Protein AF-A0A9P8PTJ4-F1 (afdb_monomer_lite)

pLDDT: mean 71.44, std 11.84, range [34.84, 87.69]

Sequence (163 aa):
MVSETDVIRSFLLERINFQTAMSQQRFANLFPKSTPVELISQLRKRLIRESNKNVATVERNLANYESITDKNSINSEDIEEHDVKKLNDNLVQISKILDTEILTLQDDYQKDLKGFKTLVDQFDDVLLINQDNINDEMLNLDGISELLEKLKQLENDDGEEVD

Radius of gyration: 24.61 Å; chains: 1; bounding box: 47×28×81 Å

Structure (mmCIF, N/CA/C/O backbone):
data_AF-A0A9P8PTJ4-F1
#
_entry.id   AF-A0A9P8PTJ4-F1
#
loop_
_atom_site.group_PDB
_atom_site.id
_atom_site.type_symbol
_atom_site.label_atom_id
_atom_site.label_alt_id
_atom_site.label_comp_id
_atom_site.label_asym_id
_atom_site.label_entity_id
_atom_site.label_seq_id
_atom_site.pdbx_PDB_ins_code
_atom_site.Cartn_x
_atom_site.Cartn_y
_atom_site.Cartn_z
_atom_site.occupancy
_atom_site.B_iso_or_equiv
_atom_site.auth_seq_id
_atom_site.auth_comp_id
_atom_site.auth_asym_id
_atom_site.auth_atom_id
_atom_site.pdbx_PDB_model_num
ATOM 1 N N . MET A 1 1 ? 0.550 0.565 -34.518 1.00 52.81 1 MET A N 1
ATOM 2 C CA . MET A 1 1 ? 1.332 -0.429 -33.753 1.00 52.81 1 MET A CA 1
ATOM 3 C C . MET A 1 1 ? 1.258 -0.018 -32.296 1.00 52.81 1 MET A C 1
ATOM 5 O O . MET A 1 1 ? 1.357 1.174 -32.048 1.00 52.81 1 MET A O 1
ATOM 9 N N . VAL A 1 2 ? 0.995 -0.949 -31.378 1.00 55.03 2 VAL A N 1
ATOM 10 C CA . VAL A 1 2 ? 1.053 -0.685 -29.929 1.00 55.03 2 VAL A CA 1
ATOM 11 C C . VAL A 1 2 ? 2.516 -0.825 -29.521 1.00 55.03 2 VAL A C 1
ATOM 13 O O . VAL A 1 2 ? 3.133 -1.821 -29.905 1.00 55.03 2 VAL A O 1
ATOM 16 N N . SER A 1 3 ? 3.089 0.172 -28.846 1.00 72.62 3 SER A N 1
ATOM 17 C CA . SER A 1 3 ? 4.486 0.091 -28.411 1.00 72.62 3 SER A CA 1
ATOM 18 C C . SER A 1 3 ? 4.628 -0.893 -27.246 1.00 72.62 3 SER A C 1
ATOM 20 O O . SER A 1 3 ? 3.678 -1.133 -26.500 1.00 72.62 3 SER A O 1
ATOM 22 N N . GLU A 1 4 ? 5.813 -1.476 -27.074 1.00 63.81 4 GLU A N 1
ATOM 23 C CA . GLU A 1 4 ? 6.102 -2.359 -25.936 1.00 63.81 4 GLU A CA 1
ATOM 24 C C . GLU A 1 4 ? 5.872 -1.630 -24.600 1.00 63.81 4 GLU A C 1
ATOM 26 O O . GLU A 1 4 ? 5.301 -2.191 -23.661 1.00 63.81 4 GLU A O 1
ATOM 31 N N . THR A 1 5 ? 6.178 -0.331 -24.562 1.00 68.75 5 THR A N 1
ATOM 32 C CA . THR A 1 5 ? 5.916 0.529 -23.411 1.00 68.75 5 THR A CA 1
ATOM 33 C C . THR A 1 5 ? 4.430 0.729 -23.142 1.00 68.75 5 THR A C 1
ATOM 35 O O . THR A 1 5 ? 4.033 0.733 -21.982 1.00 68.75 5 THR A O 1
ATOM 38 N N . ASP A 1 6 ? 3.578 0.809 -24.168 1.00 67.81 6 ASP A N 1
ATOM 39 C CA . ASP A 1 6 ? 2.121 0.887 -23.985 1.00 67.81 6 ASP A CA 1
ATOM 40 C C . ASP A 1 6 ? 1.539 -0.410 -23.407 1.00 67.81 6 ASP A C 1
ATOM 42 O O . ASP A 1 6 ? 0.599 -0.366 -22.605 1.00 67.81 6 ASP A O 1
ATOM 46 N N . VAL A 1 7 ? 2.107 -1.567 -23.766 1.00 75.88 7 VAL A N 1
ATOM 47 C CA . VAL A 1 7 ? 1.723 -2.868 -23.192 1.00 75.88 7 VAL A CA 1
ATOM 48 C C . VAL A 1 7 ? 2.134 -2.943 -21.721 1.00 75.88 7 VAL A C 1
ATOM 50 O O . VAL A 1 7 ? 1.307 -3.280 -20.872 1.00 75.88 7 VAL A O 1
ATOM 53 N N . ILE A 1 8 ? 3.379 -2.576 -21.401 1.00 70.25 8 ILE A N 1
ATOM 54 C CA . ILE A 1 8 ? 3.901 -2.562 -20.025 1.00 70.25 8 ILE A CA 1
ATOM 55 C C . ILE A 1 8 ? 3.142 -1.541 -19.168 1.00 70.25 8 ILE A C 1
ATOM 57 O O . ILE A 1 8 ? 2.728 -1.864 -18.055 1.00 70.25 8 ILE A O 1
ATOM 61 N N . ARG A 1 9 ? 2.891 -0.338 -19.697 1.00 73.56 9 ARG A N 1
ATOM 62 C CA . ARG A 1 9 ? 2.087 0.713 -19.059 1.00 73.56 9 ARG A CA 1
ATOM 63 C C . ARG A 1 9 ? 0.700 0.187 -18.716 1.00 73.56 9 ARG A C 1
ATOM 65 O O . ARG A 1 9 ? 0.303 0.249 -17.558 1.00 73.56 9 ARG A O 1
ATOM 72 N N . SER A 1 10 ? -0.009 -0.378 -19.690 1.00 75.19 10 SER A N 1
ATOM 73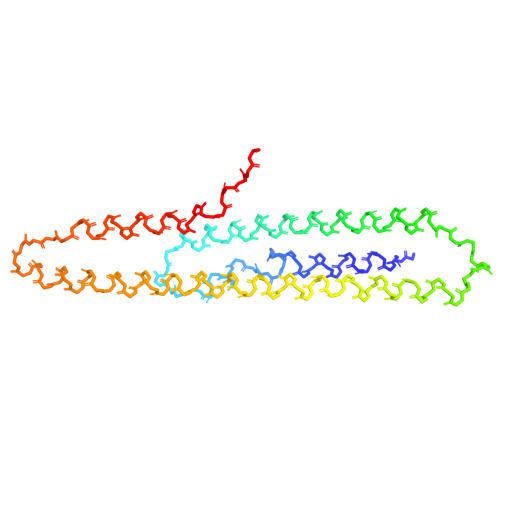 C CA . SER A 1 10 ? -1.364 -0.904 -19.479 1.00 75.19 10 SER A CA 1
ATOM 74 C C . SER A 1 10 ? -1.382 -2.012 -18.424 1.00 75.19 10 SER A C 1
ATOM 76 O O . SER A 1 10 ? -2.198 -1.978 -17.507 1.00 75.19 10 SER A O 1
ATOM 78 N N . PHE A 1 11 ? -0.430 -2.944 -18.493 1.00 75.06 11 PHE A N 1
ATOM 79 C CA . PHE A 1 11 ? -0.306 -4.052 -17.548 1.00 75.06 11 PHE A CA 1
ATOM 80 C C . PHE A 1 11 ? -0.003 -3.601 -16.111 1.00 75.06 11 PHE A C 1
ATOM 82 O O . PHE A 1 11 ? -0.589 -4.117 -15.157 1.00 75.06 11 PHE A O 1
ATOM 89 N N . LEU A 1 12 ? 0.912 -2.643 -15.937 1.00 69.12 12 LEU A N 1
ATOM 90 C CA . LEU A 1 12 ? 1.276 -2.118 -14.620 1.00 69.12 12 LEU A CA 1
ATOM 91 C C . LEU A 1 12 ? 0.142 -1.280 -14.026 1.00 69.12 12 LEU A C 1
ATOM 93 O O . LEU A 1 12 ? -0.211 -1.466 -12.862 1.00 69.12 12 LEU A O 1
ATOM 97 N N . LEU A 1 13 ? -0.472 -0.404 -14.823 1.00 73.31 13 LEU A N 1
ATOM 98 C CA . LEU A 1 13 ? -1.566 0.448 -14.361 1.00 73.31 13 LEU A CA 1
ATOM 99 C C . LEU A 1 13 ? -2.797 -0.362 -13.953 1.00 73.31 13 LEU A C 1
ATOM 101 O O . LEU A 1 13 ? -3.401 -0.066 -12.925 1.00 73.31 13 LEU A O 1
ATOM 105 N N . GLU A 1 14 ? -3.135 -1.420 -14.690 1.00 71.19 14 GLU A N 1
ATOM 106 C CA . GLU A 1 14 ? -4.267 -2.290 -14.357 1.00 71.19 14 GLU A CA 1
ATOM 107 C C . GLU A 1 14 ? -4.076 -3.008 -13.008 1.00 71.19 14 GLU A C 1
ATOM 109 O O . GLU A 1 14 ? -5.036 -3.208 -12.262 1.00 71.19 14 GLU A O 1
ATOM 114 N N . ARG A 1 15 ? -2.831 -3.352 -12.653 1.00 68.75 15 ARG A N 1
ATOM 115 C CA . ARG A 1 15 ? -2.502 -4.069 -11.409 1.00 68.75 15 ARG A CA 1
ATOM 116 C C . ARG A 1 15 ? -2.294 -3.163 -10.202 1.00 68.75 15 ARG A C 1
ATOM 118 O O . ARG A 1 15 ? -2.591 -3.573 -9.083 1.00 68.75 15 ARG A O 1
ATOM 125 N N . ILE A 1 16 ? -1.774 -1.959 -10.416 1.00 69.81 16 ILE A N 1
ATOM 126 C CA . ILE A 1 16 ? -1.431 -1.015 -9.341 1.00 69.81 16 ILE A CA 1
ATOM 127 C C . ILE A 1 16 ? -2.630 -0.129 -8.985 1.00 69.81 16 ILE A C 1
ATOM 129 O O . ILE A 1 16 ? -2.721 0.380 -7.864 1.00 69.81 16 ILE A O 1
ATOM 133 N N . ASN A 1 17 ? -3.589 0.022 -9.902 1.00 75.50 17 ASN A N 1
ATOM 134 C CA . ASN A 1 17 ? -4.815 0.762 -9.658 1.00 75.50 17 ASN A CA 1
ATOM 135 C C . ASN A 1 17 ? -5.772 -0.044 -8.765 1.00 75.50 17 ASN A C 1
ATOM 137 O O . ASN A 1 17 ? -6.569 -0.870 -9.215 1.00 75.50 17 A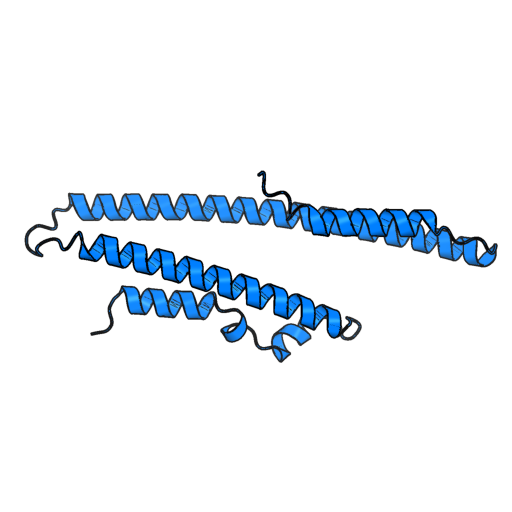SN A O 1
ATOM 141 N N . PHE A 1 18 ? -5.732 0.260 -7.472 1.00 75.38 18 PHE A N 1
ATOM 142 C CA . PHE A 1 18 ? -6.532 -0.374 -6.432 1.00 75.38 18 PHE A CA 1
ATOM 143 C C . PHE A 1 18 ? -8.039 -0.229 -6.675 1.00 75.38 18 PHE A C 1
ATOM 145 O O . PHE A 1 18 ? -8.807 -1.138 -6.370 1.00 75.38 18 PHE A O 1
ATOM 152 N N . GLN A 1 19 ? -8.479 0.888 -7.262 1.00 75.12 19 GLN A N 1
ATOM 153 C CA . GLN A 1 19 ? -9.883 1.089 -7.628 1.00 75.12 19 GLN A CA 1
ATOM 154 C C . GLN A 1 19 ? -10.349 0.102 -8.699 1.00 75.12 19 GLN A C 1
ATOM 156 O O . GLN A 1 19 ? -11.496 -0.345 -8.650 1.00 75.12 19 GLN A O 1
ATOM 161 N N . THR A 1 20 ? -9.463 -0.235 -9.634 1.00 73.88 20 THR A N 1
ATOM 162 C CA . THR A 1 20 ? -9.740 -1.163 -10.736 1.00 73.88 20 THR A CA 1
ATOM 163 C C . THR A 1 20 ? -9.620 -2.612 -10.263 1.00 73.88 20 THR A C 1
ATOM 165 O O . THR A 1 20 ? -10.483 -3.437 -10.557 1.00 73.88 20 THR A O 1
ATOM 168 N N . ALA A 1 21 ? -8.615 -2.908 -9.435 1.00 73.81 21 ALA A N 1
ATOM 169 C CA . ALA A 1 21 ? -8.379 -4.239 -8.883 1.00 73.81 21 ALA A CA 1
ATOM 170 C C . ALA A 1 21 ? -9.399 -4.652 -7.799 1.00 73.81 21 ALA A C 1
ATOM 172 O O . ALA A 1 21 ? -9.713 -5.839 -7.653 1.00 73.81 21 ALA A O 1
ATOM 173 N N . MET A 1 22 ? -9.934 -3.698 -7.024 1.00 81.81 22 MET A N 1
ATOM 174 C CA . MET A 1 22 ? -10.763 -3.979 -5.849 1.00 81.81 22 MET A CA 1
ATOM 175 C C . MET A 1 22 ? -11.981 -3.045 -5.718 1.00 81.81 22 MET A C 1
ATOM 177 O O . MET A 1 22 ? -11.911 -1.892 -5.275 1.00 81.81 22 MET A O 1
ATOM 181 N N . SER A 1 23 ? -13.164 -3.585 -6.036 1.00 85.19 23 SER A N 1
ATOM 182 C CA . SER A 1 23 ? -14.432 -2.868 -5.859 1.00 85.19 23 SER A CA 1
ATOM 183 C C . SER A 1 23 ? -14.742 -2.612 -4.380 1.00 85.19 23 SER A C 1
ATOM 185 O O . SER A 1 23 ? -14.331 -3.369 -3.50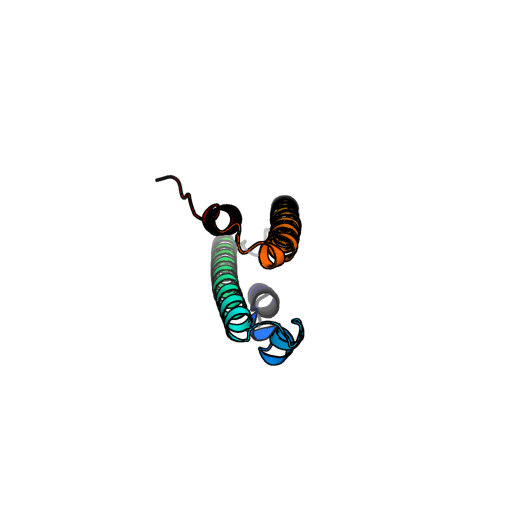1 1.00 85.19 23 SER A O 1
ATOM 187 N N . GLN A 1 24 ? -15.519 -1.563 -4.089 1.00 82.31 24 GLN A N 1
ATOM 188 C CA . GLN A 1 24 ? -15.923 -1.231 -2.715 1.00 82.31 24 GLN A CA 1
ATOM 189 C C . GLN A 1 24 ? -16.637 -2.393 -2.019 1.00 82.31 24 GLN A C 1
ATOM 191 O O . GLN A 1 24 ? -16.400 -2.640 -0.843 1.00 82.31 24 GLN A O 1
ATOM 196 N N . GLN A 1 25 ? -17.482 -3.118 -2.751 1.00 81.94 25 GLN A N 1
ATOM 197 C CA . GLN A 1 25 ? -18.243 -4.233 -2.203 1.00 81.94 25 GLN A CA 1
ATOM 198 C C . GLN A 1 25 ? -17.337 -5.425 -1.869 1.00 81.94 25 GLN A C 1
ATOM 200 O O . GLN A 1 25 ? -17.469 -6.006 -0.796 1.00 81.94 25 GLN A O 1
ATOM 205 N N . ARG A 1 26 ? -16.361 -5.750 -2.734 1.00 85.12 26 ARG A N 1
ATOM 206 C CA . ARG A 1 26 ? -15.351 -6.779 -2.427 1.00 85.12 26 ARG A CA 1
ATOM 207 C C . ARG A 1 26 ? -14.473 -6.363 -1.253 1.00 85.12 26 ARG A C 1
ATOM 209 O O . ARG A 1 26 ? -14.215 -7.194 -0.397 1.00 85.12 26 ARG A O 1
ATOM 216 N N . PHE A 1 27 ? -14.074 -5.094 -1.197 1.00 85.31 27 PHE A N 1
ATOM 217 C CA . PHE A 1 27 ? -13.260 -4.557 -0.112 1.00 85.31 27 PHE A CA 1
ATOM 218 C C . PHE A 1 27 ? -13.983 -4.614 1.238 1.00 85.31 27 PHE A C 1
ATOM 220 O O . PHE A 1 27 ? -13.431 -5.120 2.205 1.00 85.31 27 PHE A O 1
ATOM 227 N N . ALA A 1 28 ? -15.238 -4.161 1.302 1.00 82.19 28 ALA A N 1
ATOM 228 C CA . ALA A 1 28 ? -16.026 -4.172 2.533 1.00 82.19 28 ALA A CA 1
ATOM 229 C C . ALA A 1 28 ? -16.284 -5.594 3.062 1.00 82.19 28 ALA A C 1
ATOM 231 O O . ALA A 1 28 ? -16.321 -5.796 4.270 1.00 82.19 28 ALA A O 1
ATOM 232 N N . ASN A 1 29 ? -16.398 -6.583 2.170 1.00 86.88 29 ASN A N 1
ATOM 233 C CA . ASN A 1 29 ? -16.592 -7.987 2.541 1.00 86.88 29 ASN A CA 1
ATOM 234 C C . ASN A 1 29 ? -15.354 -8.648 3.173 1.00 86.88 29 ASN A C 1
ATOM 236 O O . ASN A 1 29 ? -15.475 -9.755 3.692 1.00 86.88 29 ASN A O 1
ATOM 240 N N . LEU A 1 30 ? -14.178 -8.010 3.121 1.00 87.12 30 LEU A N 1
ATOM 241 C CA . LEU A 1 30 ? -12.977 -8.494 3.813 1.00 87.12 30 LEU A CA 1
ATOM 242 C C . LEU A 1 30 ? -13.044 -8.259 5.326 1.00 87.12 30 LEU A C 1
ATOM 244 O O . LEU A 1 30 ? -12.255 -8.839 6.068 1.00 87.12 30 LEU A O 1
ATOM 248 N N . PHE A 1 31 ? -13.977 -7.422 5.780 1.00 86.44 31 PHE A N 1
ATOM 249 C CA . PHE A 1 31 ? -14.109 -7.042 7.176 1.00 86.44 31 PHE A CA 1
ATOM 250 C C . PHE A 1 31 ? -15.305 -7.747 7.830 1.00 86.44 31 PHE A C 1
ATOM 252 O O . PHE A 1 31 ? -16.337 -7.967 7.184 1.00 86.44 31 PHE A O 1
ATOM 259 N N . PRO A 1 32 ? -15.203 -8.091 9.124 1.00 87.69 32 PRO A N 1
ATOM 260 C CA . PRO A 1 32 ? -16.345 -8.535 9.910 1.00 87.69 32 PRO A CA 1
ATOM 261 C C . PRO A 1 32 ? -17.507 -7.535 9.846 1.00 87.69 32 PRO A C 1
ATOM 263 O O . PRO A 1 32 ? -17.306 -6.324 9.814 1.00 87.69 32 PRO A O 1
ATOM 266 N N . LYS A 1 33 ? -18.751 -8.026 9.920 1.00 85.44 33 LYS A N 1
ATOM 267 C CA . LYS A 1 33 ? -19.948 -7.157 9.931 1.00 85.44 33 LYS A CA 1
ATOM 268 C C . LYS A 1 33 ? -20.005 -6.200 11.130 1.00 85.44 33 LYS A C 1
ATOM 270 O O . LYS A 1 33 ? -20.758 -5.235 11.089 1.00 85.44 33 LYS A O 1
ATOM 275 N N . SER A 1 34 ? -19.258 -6.497 12.193 1.00 85.00 34 SER A N 1
ATOM 276 C CA . SER A 1 34 ? -19.117 -5.651 13.379 1.00 85.00 34 SER A CA 1
ATOM 277 C C . SER A 1 34 ? -18.166 -4.471 13.170 1.00 85.00 34 SER A C 1
ATOM 279 O O . SER A 1 34 ? -18.152 -3.562 13.996 1.00 85.00 34 SER A O 1
ATOM 281 N N . THR A 1 35 ? -17.372 -4.461 12.096 1.00 81.06 35 THR A N 1
ATOM 282 C CA . THR A 1 35 ? -16.433 -3.374 11.823 1.00 81.06 35 THR A CA 1
ATOM 283 C C . THR A 1 35 ? -17.193 -2.114 11.382 1.00 81.06 35 THR A C 1
ATOM 285 O O . THR A 1 35 ? -17.993 -2.183 10.444 1.00 81.06 35 THR A O 1
ATOM 288 N N . PRO A 1 36 ? -16.941 -0.950 12.010 1.00 86.38 36 PRO A N 1
ATOM 289 C CA . PRO A 1 36 ? -17.582 0.308 11.637 1.00 86.38 36 PRO A CA 1
ATOM 290 C C . PRO A 1 36 ? -17.366 0.670 10.163 1.00 86.38 36 PRO A C 1
ATOM 292 O O . PRO A 1 36 ? -16.237 0.683 9.663 1.00 86.38 36 PRO A O 1
ATOM 295 N N . VAL A 1 37 ? -18.452 1.019 9.471 1.00 83.38 37 VAL A N 1
ATOM 296 C CA . VAL A 1 37 ? -18.431 1.352 8.037 1.00 83.38 37 VAL A CA 1
ATOM 297 C C . VAL A 1 37 ? -17.576 2.593 7.764 1.00 83.38 37 VAL A C 1
ATOM 299 O O . VAL A 1 37 ? -16.863 2.631 6.757 1.00 83.38 37 VAL A O 1
ATOM 302 N N . GLU A 1 38 ? -17.580 3.580 8.665 1.00 81.19 38 GLU A N 1
ATOM 303 C CA . GLU A 1 38 ? -16.697 4.747 8.593 1.00 81.19 38 GLU A CA 1
ATOM 304 C C . GLU A 1 38 ? -15.215 4.358 8.520 1.00 81.19 38 GLU A C 1
ATOM 306 O O . GLU A 1 38 ? -14.504 4.890 7.667 1.00 81.19 38 GLU A O 1
ATOM 311 N N . LEU A 1 39 ? -14.756 3.408 9.343 1.00 74.12 39 LEU A N 1
ATOM 312 C CA . LEU A 1 39 ? -13.353 2.977 9.361 1.00 74.12 39 LEU A CA 1
ATOM 313 C C . LEU A 1 39 ? -12.970 2.260 8.063 1.00 74.12 39 LEU A C 1
ATOM 315 O O . LEU A 1 39 ? -11.949 2.580 7.455 1.00 74.12 39 LEU A O 1
ATOM 319 N N . ILE A 1 40 ? -13.833 1.365 7.570 1.00 79.44 40 ILE A N 1
ATOM 320 C CA . ILE A 1 40 ? -13.636 0.684 6.278 1.00 79.44 40 ILE A CA 1
ATOM 321 C C . ILE A 1 40 ? -13.562 1.714 5.138 1.00 79.44 40 ILE A C 1
ATOM 323 O O . ILE A 1 40 ? -12.722 1.615 4.242 1.00 79.44 40 ILE A O 1
ATOM 327 N N . SER A 1 41 ? -14.424 2.732 5.170 1.00 81.75 41 SER A N 1
ATOM 328 C CA . SER A 1 41 ? -14.456 3.810 4.177 1.00 81.75 41 SER A CA 1
ATOM 329 C C . SER A 1 41 ? -13.191 4.673 4.216 1.00 81.75 41 SER A C 1
ATOM 331 O O . SER A 1 41 ? -12.629 4.989 3.163 1.00 81.75 41 SER A O 1
ATOM 333 N N . GLN A 1 42 ? -12.710 5.031 5.408 1.00 78.44 42 GLN A N 1
ATOM 334 C CA . GLN A 1 42 ? -11.478 5.803 5.585 1.00 78.44 42 GLN A CA 1
ATOM 335 C C . GLN A 1 42 ? -10.247 5.023 5.116 1.00 78.44 42 GLN A C 1
ATOM 337 O O . GLN A 1 42 ? -9.472 5.551 4.315 1.00 78.44 42 GLN A O 1
ATOM 342 N N . LEU A 1 43 ? -10.122 3.751 5.507 1.00 79.19 43 LEU A N 1
ATOM 343 C CA . LEU A 1 43 ? -9.044 2.873 5.053 1.00 79.19 43 LEU A CA 1
ATOM 344 C C . LEU A 1 43 ? -9.048 2.739 3.527 1.00 79.19 43 LEU A C 1
ATOM 346 O O . LEU A 1 43 ? -8.014 2.902 2.878 1.00 79.19 43 LEU A O 1
ATOM 350 N N . ARG A 1 44 ? -10.228 2.542 2.926 1.00 83.50 44 ARG A N 1
ATOM 351 C CA . ARG A 1 44 ? -10.362 2.487 1.467 1.00 83.50 44 ARG A CA 1
ATOM 352 C C . ARG A 1 44 ? -9.898 3.782 0.805 1.00 83.50 44 ARG A C 1
ATOM 354 O O . ARG A 1 44 ? -9.208 3.733 -0.208 1.00 83.50 44 ARG A O 1
ATOM 361 N N . LYS A 1 45 ? -10.270 4.945 1.348 1.00 84.50 45 LYS A N 1
ATOM 362 C CA . LYS A 1 45 ? -9.829 6.246 0.822 1.00 84.50 45 LYS A CA 1
ATOM 363 C C . LYS A 1 45 ? -8.311 6.411 0.915 1.00 84.50 45 LYS A C 1
ATOM 365 O O . LYS A 1 45 ? -7.729 6.922 -0.039 1.00 84.50 45 LYS A O 1
ATOM 370 N N . ARG A 1 46 ? -7.679 5.969 2.010 1.00 80.62 46 ARG A N 1
ATOM 371 C CA . ARG A 1 46 ? -6.212 5.987 2.165 1.00 80.62 46 ARG A CA 1
ATOM 372 C C . ARG A 1 46 ? -5.545 5.116 1.098 1.00 80.62 46 ARG A C 1
ATOM 374 O O . ARG A 1 46 ? -4.717 5.622 0.352 1.00 80.62 46 ARG A O 1
ATOM 381 N N . LEU A 1 47 ? -6.004 3.876 0.921 1.00 78.12 47 LEU A N 1
ATOM 382 C CA . LEU A 1 47 ? -5.479 2.958 -0.101 1.00 78.12 47 LEU A CA 1
ATOM 383 C C . LEU A 1 47 ? -5.641 3.485 -1.533 1.00 78.12 47 LEU A C 1
ATOM 385 O O . LEU A 1 47 ? -4.752 3.307 -2.359 1.00 78.12 47 LEU A O 1
ATOM 389 N N . ILE A 1 48 ? -6.745 4.175 -1.835 1.00 83.56 48 ILE A N 1
ATOM 390 C CA . ILE A 1 48 ? -6.935 4.821 -3.143 1.00 83.56 48 ILE A CA 1
ATOM 391 C C . ILE A 1 48 ? -5.925 5.951 -3.352 1.00 83.56 48 ILE A C 1
ATOM 393 O O . ILE A 1 48 ? -5.367 6.073 -4.439 1.00 83.56 48 ILE A O 1
ATOM 397 N N . ARG A 1 49 ? -5.681 6.780 -2.331 1.00 82.12 49 ARG A N 1
ATOM 398 C CA . ARG A 1 49 ? -4.694 7.865 -2.421 1.00 82.12 49 ARG A CA 1
ATOM 399 C C . ARG A 1 49 ? -3.290 7.318 -2.660 1.00 82.12 49 ARG A C 1
ATOM 401 O O . ARG A 1 49 ? -2.619 7.809 -3.561 1.00 82.12 49 ARG A O 1
ATOM 408 N N . GLU A 1 50 ? -2.888 6.290 -1.919 1.00 76.94 50 GLU A N 1
ATOM 409 C CA . GLU A 1 50 ? -1.579 5.651 -2.099 1.00 76.94 50 GLU A CA 1
ATOM 410 C C . GLU A 1 50 ? -1.458 4.955 -3.456 1.00 76.94 50 GLU A C 1
ATOM 412 O O . GLU A 1 50 ? -0.473 5.131 -4.166 1.00 76.94 50 GLU A O 1
ATOM 417 N N . SER A 1 51 ? -2.508 4.262 -3.898 1.00 82.06 51 SER A N 1
ATOM 418 C CA . SER A 1 51 ? -2.557 3.684 -5.243 1.00 82.06 51 SER A CA 1
ATOM 419 C C . SER A 1 51 ? -2.377 4.742 -6.337 1.00 82.06 51 SER A C 1
ATOM 421 O O . SER A 1 51 ? -1.599 4.527 -7.263 1.00 82.06 51 SER A O 1
ATOM 423 N N . ASN A 1 52 ? -3.014 5.910 -6.209 1.00 81.25 52 ASN A N 1
ATOM 424 C CA . ASN A 1 52 ? -2.854 7.006 -7.167 1.00 81.25 52 ASN A CA 1
ATOM 425 C C . ASN A 1 52 ? -1.434 7.593 -7.158 1.00 81.25 52 ASN A C 1
ATOM 427 O O . ASN A 1 52 ? -0.911 7.925 -8.222 1.00 81.25 52 ASN A O 1
ATOM 431 N N . LYS A 1 53 ? -0.792 7.704 -5.986 1.00 80.31 53 LYS A N 1
ATOM 432 C CA . LYS A 1 53 ? 0.620 8.112 -5.893 1.00 80.31 53 LYS A CA 1
ATOM 433 C C . LYS A 1 53 ? 1.527 7.104 -6.600 1.00 80.31 53 LYS A C 1
ATOM 435 O O . LYS A 1 53 ? 2.370 7.504 -7.397 1.00 80.31 53 LYS A O 1
ATOM 440 N N . ASN A 1 54 ? 1.308 5.810 -6.374 1.00 76.00 54 ASN A N 1
ATOM 441 C CA . ASN A 1 54 ? 2.080 4.741 -7.009 1.00 76.00 54 ASN A CA 1
ATOM 442 C C . ASN A 1 54 ? 1.898 4.727 -8.529 1.00 76.00 54 ASN A C 1
ATOM 444 O O . ASN A 1 54 ? 2.880 4.607 -9.257 1.00 76.00 54 ASN A O 1
ATOM 448 N N . VAL A 1 55 ? 0.665 4.922 -9.009 1.00 79.25 55 VAL A N 1
ATOM 449 C CA . VAL A 1 55 ? 0.369 5.111 -10.436 1.00 79.25 55 VAL A CA 1
ATOM 450 C C . VAL A 1 55 ? 1.176 6.280 -11.000 1.00 79.25 55 VAL A C 1
ATOM 452 O O . VAL A 1 55 ? 1.905 6.090 -11.968 1.00 79.25 55 VAL A O 1
ATOM 455 N N . ALA A 1 56 ? 1.136 7.452 -10.361 1.00 76.38 56 ALA A N 1
ATOM 456 C CA . ALA A 1 56 ? 1.869 8.628 -10.830 1.00 76.38 56 ALA A CA 1
ATOM 457 C C . ALA A 1 56 ? 3.396 8.415 -10.843 1.00 76.38 56 ALA A C 1
ATOM 459 O O . ALA A 1 56 ? 4.084 8.878 -11.754 1.00 76.38 56 ALA A O 1
ATOM 460 N N . THR A 1 57 ? 3.941 7.696 -9.859 1.00 77.06 57 THR A N 1
ATOM 461 C CA . THR A 1 57 ? 5.366 7.332 -9.815 1.00 77.06 57 THR A CA 1
ATOM 462 C C . THR A 1 57 ? 5.738 6.384 -10.951 1.00 77.06 57 THR A C 1
ATOM 464 O O . THR A 1 57 ? 6.744 6.602 -11.626 1.00 77.06 57 THR A O 1
ATOM 467 N N . VAL A 1 58 ? 4.922 5.362 -11.211 1.00 72.94 58 VAL A N 1
ATOM 468 C CA . VAL A 1 58 ? 5.145 4.417 -12.313 1.00 72.94 58 VAL A CA 1
ATOM 469 C C . VAL A 1 58 ? 5.028 5.110 -13.666 1.00 72.94 58 VAL A C 1
ATOM 471 O O . VAL A 1 58 ? 5.884 4.901 -14.520 1.00 72.94 58 VAL A O 1
ATOM 474 N N . GLU A 1 59 ? 4.039 5.983 -13.857 1.00 78.69 59 GLU A N 1
ATOM 475 C CA . GLU A 1 59 ? 3.906 6.784 -15.078 1.00 78.69 59 GLU A CA 1
ATOM 476 C C . GLU A 1 59 ? 5.118 7.689 -15.299 1.00 78.69 59 GLU A C 1
ATOM 478 O O . GLU A 1 59 ? 5.643 7.747 -16.410 1.00 78.69 59 GLU A O 1
ATOM 483 N N . ARG A 1 60 ? 5.617 8.342 -14.242 1.00 79.31 60 ARG A N 1
ATOM 484 C CA . ARG A 1 60 ? 6.837 9.156 -14.310 1.00 79.31 60 ARG A CA 1
ATOM 485 C C . ARG A 1 60 ? 8.056 8.311 -14.680 1.00 79.31 60 ARG A C 1
ATOM 487 O O . ARG A 1 60 ? 8.847 8.725 -15.522 1.00 79.31 60 ARG A O 1
ATOM 494 N N . ASN A 1 61 ? 8.203 7.129 -14.086 1.00 73.69 61 ASN A N 1
ATOM 495 C CA . ASN A 1 61 ? 9.315 6.225 -14.378 1.00 73.69 61 ASN A CA 1
ATOM 496 C C . ASN A 1 61 ? 9.246 5.672 -15.808 1.00 73.69 61 ASN A C 1
ATOM 498 O O . ASN A 1 61 ? 10.275 5.603 -16.476 1.00 73.69 61 ASN A O 1
ATOM 502 N N . LEU A 1 62 ? 8.049 5.350 -16.304 1.00 76.12 62 LEU A N 1
ATOM 503 C CA . LEU A 1 62 ? 7.832 4.937 -17.691 1.00 76.12 62 LEU A CA 1
ATOM 504 C C . LEU A 1 62 ? 8.136 6.072 -18.671 1.00 76.12 62 LEU A C 1
ATOM 506 O O . LEU A 1 62 ? 8.831 5.841 -19.649 1.00 76.12 62 LEU A O 1
ATOM 510 N N . ALA A 1 63 ? 7.695 7.300 -18.393 1.00 74.38 63 ALA A N 1
ATOM 511 C CA . ALA A 1 63 ? 8.013 8.459 -19.230 1.00 74.38 63 ALA A CA 1
ATOM 512 C C . ALA A 1 63 ? 9.522 8.766 -19.248 1.00 74.38 63 ALA A C 1
ATOM 514 O O . ALA A 1 63 ? 10.085 9.119 -20.284 1.00 74.38 63 ALA A O 1
ATOM 515 N N . ASN A 1 64 ? 10.202 8.594 -18.110 1.00 72.44 64 ASN A N 1
ATOM 516 C CA . ASN A 1 64 ? 11.658 8.698 -18.035 1.00 72.44 64 ASN A CA 1
ATOM 517 C C . ASN A 1 64 ? 12.340 7.598 -18.856 1.00 72.44 64 ASN A C 1
ATOM 519 O O . ASN A 1 64 ? 13.316 7.882 -19.544 1.00 72.44 64 ASN A O 1
ATOM 523 N N . TYR A 1 65 ? 11.819 6.369 -18.815 1.00 69.25 65 TYR A N 1
ATOM 524 C CA . TYR A 1 65 ? 12.313 5.263 -19.628 1.00 69.25 65 TYR A CA 1
ATOM 525 C C . TYR A 1 65 ? 12.132 5.547 -21.123 1.00 69.25 65 TYR A C 1
ATOM 527 O O . TYR A 1 65 ? 13.121 5.497 -21.844 1.00 69.25 65 TYR A O 1
ATOM 535 N N . GLU A 1 66 ? 10.932 5.959 -21.558 1.00 69.81 66 GLU A N 1
ATOM 536 C CA . GLU A 1 66 ? 10.635 6.360 -22.945 1.00 69.81 66 GLU A CA 1
ATOM 537 C C . GLU A 1 66 ? 11.595 7.452 -23.427 1.00 69.81 66 GLU A C 1
ATOM 539 O O . GLU A 1 66 ? 12.213 7.309 -24.476 1.00 69.81 66 GLU A O 1
ATOM 544 N N . SER A 1 67 ? 11.812 8.491 -22.616 1.00 65.00 67 SER A N 1
ATOM 545 C CA . SER A 1 67 ? 12.747 9.586 -22.907 1.00 65.00 67 SER A CA 1
ATOM 546 C C . SER A 1 67 ? 14.202 9.120 -23.042 1.00 65.00 67 SER A C 1
ATOM 548 O O . SER A 1 67 ? 14.955 9.663 -23.852 1.00 65.00 67 SER A O 1
ATOM 550 N N . ILE A 1 68 ? 14.620 8.115 -22.267 1.00 62.47 68 ILE A N 1
ATOM 551 C CA . ILE A 1 68 ? 15.959 7.520 -22.365 1.00 62.47 68 ILE A CA 1
ATOM 552 C C . ILE A 1 68 ? 16.070 6.653 -23.624 1.00 62.47 68 ILE A C 1
ATOM 554 O O . ILE A 1 68 ? 17.074 6.752 -24.327 1.00 62.47 68 ILE A O 1
ATOM 558 N N . THR A 1 69 ? 15.059 5.844 -23.944 1.00 61.16 69 THR A N 1
ATOM 559 C CA . THR A 1 69 ? 15.033 5.029 -25.170 1.00 61.16 69 THR A CA 1
ATOM 560 C C . THR A 1 69 ? 14.917 5.869 -26.441 1.00 61.16 69 THR A C 1
ATOM 562 O O . THR A 1 69 ? 15.598 5.560 -27.410 1.00 61.16 69 THR A O 1
ATOM 565 N N . ASP A 1 70 ? 14.163 6.971 -26.437 1.00 59.69 70 ASP A N 1
ATOM 566 C CA . ASP A 1 70 ? 14.041 7.877 -27.589 1.00 59.69 70 ASP A CA 1
ATOM 567 C C . ASP A 1 70 ? 15.341 8.662 -27.837 1.00 59.69 70 ASP A C 1
ATOM 569 O O . ASP A 1 70 ? 15.749 8.880 -28.983 1.00 59.69 70 ASP A O 1
ATOM 573 N N . LYS A 1 71 ? 16.040 9.061 -26.762 1.00 52.44 71 LYS A N 1
ATOM 574 C CA . LYS A 1 71 ? 17.376 9.683 -26.844 1.00 52.44 71 LYS A CA 1
ATOM 575 C C . LYS A 1 71 ? 18.464 8.697 -27.257 1.00 52.44 71 LYS A C 1
ATOM 577 O O . LYS A 1 71 ? 19.428 9.107 -27.895 1.00 52.44 71 LYS A O 1
ATOM 582 N N . ASN A 1 72 ? 18.286 7.423 -26.928 1.00 47.94 72 ASN A N 1
ATOM 583 C CA . ASN A 1 72 ? 19.088 6.314 -27.426 1.00 47.94 72 ASN A CA 1
ATOM 584 C C . ASN A 1 72 ? 18.394 5.660 -28.623 1.00 47.94 72 ASN A C 1
ATOM 586 O O . ASN A 1 72 ? 18.345 4.434 -28.687 1.00 47.94 72 ASN A O 1
ATOM 590 N N . SER A 1 73 ? 17.854 6.452 -29.560 1.00 46.34 73 SER A N 1
ATOM 591 C CA . SER A 1 73 ? 17.486 5.947 -30.884 1.00 46.34 73 SER A CA 1
ATOM 592 C C . SER A 1 73 ? 18.759 5.449 -31.566 1.00 46.34 73 SER A C 1
ATOM 594 O O . SER A 1 73 ? 19.438 6.142 -32.317 1.00 46.34 73 SER A O 1
ATOM 596 N N . ILE A 1 74 ? 19.120 4.223 -31.204 1.00 48.44 74 ILE A N 1
ATOM 597 C CA . ILE A 1 74 ? 20.148 3.420 -31.820 1.00 48.44 74 ILE A CA 1
ATOM 598 C C . ILE A 1 74 ? 19.678 3.284 -33.261 1.00 48.44 74 ILE A C 1
ATOM 600 O O . ILE A 1 74 ? 18.610 2.722 -33.522 1.00 48.44 74 ILE A O 1
ATOM 604 N N . ASN A 1 75 ? 20.446 3.859 -34.190 1.00 43.72 75 ASN A N 1
ATOM 605 C CA . ASN A 1 75 ? 20.358 3.476 -35.590 1.00 43.72 75 ASN A CA 1
ATOM 606 C C . ASN A 1 75 ? 20.326 1.951 -35.608 1.00 43.72 75 ASN A C 1
ATOM 608 O O . ASN A 1 75 ? 21.244 1.307 -35.104 1.00 43.72 75 ASN A O 1
ATOM 612 N N . SER A 1 76 ? 19.257 1.378 -36.152 1.00 47.03 76 SER A N 1
ATOM 613 C CA . SER A 1 76 ? 18.959 -0.057 -36.126 1.00 47.03 76 SER A CA 1
ATOM 614 C C . SER A 1 76 ? 19.991 -0.940 -36.850 1.00 47.03 76 SER A C 1
ATOM 616 O O . SER A 1 76 ? 19.729 -2.115 -37.083 1.00 47.03 76 SER A O 1
ATOM 618 N N . GLU A 1 77 ? 21.136 -0.377 -37.233 1.00 48.69 77 GLU A N 1
ATOM 619 C CA . GLU A 1 77 ? 22.262 -1.044 -37.878 1.00 48.69 77 GLU A CA 1
ATOM 620 C C . GLU A 1 77 ? 23.395 -1.408 -36.893 1.00 48.69 77 GLU A C 1
ATOM 622 O O . GLU A 1 77 ? 24.174 -2.293 -37.225 1.00 48.69 77 GLU A O 1
ATOM 627 N N . ASP A 1 78 ? 23.426 -0.860 -35.665 1.00 46.72 78 ASP A N 1
ATOM 628 C CA . ASP A 1 78 ? 24.541 -1.047 -34.709 1.00 46.72 78 ASP A CA 1
ATOM 629 C C . ASP A 1 78 ? 24.111 -1.569 -33.316 1.00 46.72 78 ASP A C 1
ATOM 631 O O . ASP A 1 78 ? 24.675 -1.176 -32.295 1.00 46.72 78 ASP A O 1
ATOM 635 N N . ILE A 1 79 ? 23.120 -2.467 -33.212 1.00 48.12 79 ILE A N 1
ATOM 636 C CA . ILE A 1 79 ? 22.913 -3.200 -31.944 1.00 48.12 79 ILE A CA 1
ATOM 637 C C . ILE A 1 79 ? 23.981 -4.297 -31.854 1.00 48.12 79 ILE A C 1
ATOM 639 O O . ILE A 1 79 ? 23.746 -5.458 -32.193 1.00 48.12 79 ILE A O 1
ATOM 643 N N . GLU A 1 80 ? 25.181 -3.921 -31.419 1.00 55.62 80 GLU A N 1
ATOM 644 C CA . GLU A 1 80 ? 26.207 -4.881 -31.029 1.00 55.62 80 GLU A CA 1
ATOM 645 C C . GLU A 1 80 ? 25.774 -5.613 -29.745 1.00 55.62 80 GLU A C 1
ATOM 647 O O . GLU A 1 80 ? 25.156 -5.047 -28.841 1.00 55.62 80 GLU A O 1
ATOM 652 N N . GLU A 1 81 ? 26.139 -6.892 -29.633 1.00 53.78 81 GLU A N 1
ATOM 653 C CA . GLU A 1 81 ? 25.836 -7.814 -28.520 1.00 53.78 81 GLU A CA 1
ATOM 654 C C . GLU A 1 81 ? 26.165 -7.238 -27.117 1.00 53.78 81 GLU A C 1
ATOM 656 O O . GLU A 1 81 ? 25.615 -7.657 -26.094 1.00 53.78 81 GLU A O 1
ATOM 661 N N . HIS A 1 82 ? 27.029 -6.220 -27.072 1.00 49.78 82 HIS A N 1
ATOM 662 C CA . HIS A 1 82 ? 27.411 -5.458 -25.889 1.00 49.78 82 HIS A CA 1
ATOM 663 C C . HIS A 1 82 ? 26.269 -4.605 -25.289 1.00 49.78 82 HIS A C 1
ATOM 665 O O . HIS A 1 82 ? 26.166 -4.503 -24.062 1.00 49.78 82 HIS A O 1
ATOM 671 N N . ASP A 1 83 ? 25.371 -4.044 -26.105 1.00 56.88 83 ASP A N 1
ATOM 672 C CA . ASP A 1 83 ? 24.295 -3.160 -25.626 1.00 56.88 83 ASP A CA 1
ATOM 673 C C . ASP A 1 83 ? 23.127 -3.935 -25.009 1.00 56.88 83 ASP A C 1
ATOM 675 O O . ASP A 1 83 ? 22.577 -3.526 -23.982 1.00 56.88 83 ASP A O 1
ATOM 679 N N . VAL A 1 84 ? 22.824 -5.122 -25.542 1.00 59.34 84 VAL A N 1
ATOM 680 C CA . VAL A 1 84 ? 21.839 -6.047 -24.955 1.00 59.34 84 VAL A CA 1
ATOM 681 C C . VAL A 1 84 ? 22.315 -6.549 -23.592 1.00 59.34 84 VAL A C 1
ATOM 683 O O . VAL A 1 84 ? 21.534 -6.619 -22.640 1.00 59.34 84 VAL A O 1
ATOM 686 N N . LYS A 1 85 ? 23.614 -6.841 -23.458 1.00 63.69 85 LYS A N 1
ATOM 687 C CA . LYS A 1 85 ? 24.209 -7.262 -22.184 1.00 63.69 85 LYS A CA 1
ATOM 688 C C . LYS A 1 85 ? 24.113 -6.163 -21.125 1.00 63.69 85 LYS A C 1
ATOM 690 O O . LYS A 1 85 ? 23.700 -6.438 -20.003 1.00 63.69 85 LYS A O 1
ATOM 695 N N . LYS A 1 86 ? 24.407 -4.914 -21.495 1.00 70.19 86 LYS A N 1
ATOM 696 C CA . LYS A 1 86 ? 24.296 -3.758 -20.596 1.00 70.19 86 LYS A CA 1
ATOM 697 C C . LYS A 1 86 ? 22.848 -3.489 -20.171 1.00 70.19 86 LYS A C 1
ATOM 699 O O . LYS A 1 86 ? 22.600 -3.170 -19.010 1.00 70.19 86 LYS A O 1
ATOM 704 N N . LEU A 1 87 ? 21.888 -3.648 -21.084 1.00 63.97 87 LEU A N 1
ATOM 705 C CA . LEU A 1 87 ? 20.462 -3.522 -20.774 1.00 63.97 87 LEU A CA 1
ATOM 706 C C . LEU A 1 87 ? 20.006 -4.606 -19.784 1.00 63.97 87 LEU A C 1
ATOM 708 O O . LEU A 1 87 ? 19.315 -4.307 -18.811 1.00 63.97 87 LEU A O 1
ATOM 712 N N . ASN A 1 88 ? 20.444 -5.848 -19.996 1.00 69.12 88 ASN A N 1
ATOM 713 C CA . ASN A 1 88 ? 20.168 -6.966 -19.100 1.00 69.12 88 ASN A CA 1
ATOM 714 C C . ASN A 1 88 ? 20.792 -6.755 -17.710 1.00 69.12 88 ASN A C 1
ATOM 716 O O . ASN A 1 88 ? 20.125 -6.962 -16.699 1.00 69.12 88 ASN A O 1
ATOM 720 N N . ASP A 1 89 ? 22.033 -6.268 -17.641 1.00 71.06 89 ASP A N 1
ATOM 721 C CA . ASP A 1 89 ? 22.699 -5.960 -16.371 1.00 71.06 89 ASP A CA 1
ATOM 722 C C . ASP A 1 89 ? 21.959 -4.855 -15.594 1.00 71.06 89 ASP A C 1
ATOM 724 O O . ASP A 1 89 ? 21.778 -4.966 -14.378 1.00 71.06 89 ASP A O 1
ATOM 728 N N . ASN A 1 90 ? 21.452 -3.831 -16.288 1.00 67.81 90 ASN A N 1
ATOM 729 C CA . ASN A 1 90 ? 20.627 -2.783 -15.681 1.00 67.81 90 ASN A CA 1
ATOM 730 C C . ASN A 1 90 ? 19.287 -3.330 -15.158 1.00 67.81 90 ASN A C 1
ATOM 732 O O . ASN A 1 90 ? 18.875 -2.984 -14.051 1.00 67.81 90 ASN A O 1
ATOM 736 N N . LEU A 1 91 ? 18.618 -4.214 -15.908 1.00 68.44 91 LEU A N 1
ATOM 737 C CA . LEU A 1 91 ? 17.374 -4.861 -15.469 1.00 68.44 91 LEU A CA 1
ATOM 738 C C . LEU A 1 91 ? 17.592 -5.740 -14.233 1.00 68.44 91 LEU A C 1
ATOM 740 O O . LEU A 1 91 ? 16.794 -5.707 -13.296 1.00 68.44 91 LEU A O 1
ATOM 744 N N . VAL A 1 92 ? 18.705 -6.474 -14.185 1.00 78.50 92 VAL A N 1
ATOM 745 C CA . VAL A 1 92 ? 19.091 -7.272 -13.015 1.00 78.50 92 VAL A CA 1
ATOM 746 C C . VAL A 1 92 ? 19.349 -6.380 -11.798 1.00 78.50 92 VAL A C 1
ATOM 748 O O . VAL A 1 92 ? 18.952 -6.735 -10.688 1.00 78.50 92 VAL A O 1
ATOM 751 N N . GLN A 1 93 ? 19.988 -5.220 -11.970 1.00 74.81 93 GLN A N 1
ATOM 752 C CA . GLN A 1 93 ? 20.191 -4.271 -10.870 1.00 74.81 93 GLN A CA 1
ATOM 753 C C . GLN A 1 93 ? 18.870 -3.698 -10.351 1.00 74.81 93 GLN A C 1
ATOM 755 O O . GLN A 1 93 ? 18.671 -3.661 -9.138 1.00 74.81 93 GLN A O 1
ATOM 760 N N . ILE A 1 94 ? 17.949 -3.323 -11.243 1.00 70.31 94 ILE A N 1
ATOM 761 C CA . ILE A 1 94 ? 16.614 -2.844 -10.859 1.00 70.31 94 ILE A CA 1
ATOM 762 C C . ILE A 1 94 ? 15.854 -3.928 -10.088 1.00 70.31 94 ILE A C 1
ATOM 764 O O . ILE A 1 94 ? 15.283 -3.633 -9.041 1.00 70.31 94 ILE A O 1
ATOM 768 N N . SER A 1 95 ? 15.904 -5.185 -10.541 1.00 76.56 95 SER A N 1
ATOM 769 C CA . SER A 1 95 ? 15.287 -6.310 -9.824 1.00 76.56 95 SER A CA 1
ATOM 770 C C . SER A 1 95 ? 15.826 -6.438 -8.400 1.00 76.56 95 SER A C 1
ATOM 772 O O . SER A 1 95 ? 15.044 -6.557 -7.468 1.00 76.56 95 SER A O 1
ATOM 774 N N . LYS A 1 96 ? 17.147 -6.337 -8.206 1.00 80.00 96 LYS A N 1
ATOM 775 C CA . LYS A 1 96 ? 17.758 -6.423 -6.868 1.00 80.00 96 LYS A CA 1
ATOM 776 C C . LYS A 1 96 ? 17.341 -5.279 -5.946 1.00 80.00 96 LYS A C 1
ATOM 778 O O . LYS A 1 96 ? 17.165 -5.500 -4.749 1.00 80.00 96 LYS A O 1
ATOM 783 N N . ILE A 1 97 ? 17.206 -4.068 -6.488 1.00 80.00 97 ILE A N 1
ATOM 784 C CA . ILE A 1 97 ? 16.724 -2.910 -5.723 1.00 80.00 97 ILE A CA 1
ATOM 785 C C . ILE A 1 97 ? 15.277 -3.157 -5.287 1.00 80.00 97 ILE A C 1
ATOM 787 O O . ILE A 1 97 ? 14.964 -2.993 -4.113 1.00 80.00 97 ILE A O 1
ATOM 791 N N . LEU A 1 98 ? 14.423 -3.624 -6.203 1.00 73.12 98 LEU A N 1
ATOM 792 C CA . LEU A 1 98 ? 13.027 -3.941 -5.900 1.00 73.12 98 LEU A CA 1
ATOM 793 C C . LEU A 1 98 ? 12.894 -5.069 -4.872 1.00 73.12 98 LEU A C 1
ATOM 795 O O . LEU A 1 98 ? 12.094 -4.948 -3.951 1.00 73.12 98 LEU A O 1
ATOM 799 N N . ASP A 1 99 ? 13.696 -6.128 -4.984 1.00 85.19 99 ASP A N 1
ATOM 800 C CA . ASP A 1 99 ? 13.698 -7.230 -4.016 1.00 85.19 99 ASP A CA 1
ATOM 801 C C . ASP A 1 99 ? 14.103 -6.748 -2.614 1.00 85.19 99 ASP A C 1
ATOM 803 O O . ASP A 1 99 ? 13.517 -7.167 -1.617 1.00 85.19 99 ASP A O 1
ATOM 807 N N . THR A 1 100 ? 15.074 -5.835 -2.535 1.00 83.75 100 THR A N 1
ATOM 808 C CA . THR A 1 100 ? 15.501 -5.232 -1.264 1.00 83.75 100 THR A CA 1
ATOM 809 C C . THR A 1 100 ? 14.385 -4.389 -0.658 1.00 83.75 100 THR A C 1
ATOM 811 O O . THR A 1 100 ? 14.075 -4.547 0.518 1.00 83.75 100 THR A O 1
ATOM 814 N N . GLU A 1 101 ? 13.733 -3.550 -1.462 1.00 76.38 101 GLU A N 1
ATOM 815 C CA . GLU A 1 101 ? 12.644 -2.689 -0.997 1.00 76.38 101 GLU A CA 1
ATOM 816 C C . GLU A 1 101 ? 11.436 -3.501 -0.513 1.00 76.38 101 GLU A C 1
ATOM 818 O O . GLU A 1 101 ? 10.835 -3.191 0.514 1.00 76.38 101 GLU A O 1
ATOM 823 N N . ILE A 1 102 ? 11.113 -4.597 -1.208 1.00 81.06 102 ILE A N 1
ATOM 824 C CA . ILE A 1 102 ? 10.061 -5.529 -0.787 1.00 81.06 102 ILE A CA 1
ATOM 825 C C . ILE A 1 102 ? 10.392 -6.142 0.576 1.00 81.06 102 ILE A C 1
ATOM 827 O O . ILE A 1 102 ? 9.497 -6.265 1.411 1.00 81.06 102 ILE A O 1
ATOM 831 N N . LEU A 1 103 ? 11.650 -6.523 0.815 1.00 84.81 103 LEU A N 1
ATOM 832 C CA . LEU A 1 103 ? 12.072 -7.076 2.104 1.00 84.81 103 LEU A CA 1
ATOM 833 C C . LEU A 1 103 ? 11.988 -6.036 3.225 1.00 84.81 103 LEU A C 1
ATOM 835 O O . LEU A 1 103 ? 11.507 -6.370 4.305 1.00 84.81 103 LEU A O 1
ATOM 839 N N . THR A 1 104 ? 12.389 -4.789 2.966 1.00 83.25 104 THR A N 1
ATOM 840 C CA . THR A 1 104 ? 12.260 -3.686 3.932 1.00 83.25 104 THR A CA 1
ATOM 841 C C . THR A 1 104 ? 10.796 -3.455 4.301 1.00 83.25 104 THR A C 1
ATOM 843 O O . THR A 1 104 ? 10.440 -3.510 5.475 1.00 83.25 104 THR A O 1
ATOM 846 N N . LEU A 1 105 ? 9.915 -3.328 3.303 1.00 74.38 105 LEU A N 1
ATOM 847 C CA . LEU A 1 105 ? 8.477 -3.148 3.528 1.00 74.38 105 LEU A CA 1
ATOM 848 C C . LEU A 1 105 ? 7.842 -4.331 4.271 1.00 74.38 105 LEU A C 1
ATOM 850 O O . LEU A 1 105 ? 6.919 -4.145 5.062 1.00 74.38 105 LEU A O 1
ATOM 854 N N . GLN A 1 106 ? 8.313 -5.557 4.026 1.00 79.62 106 GLN A N 1
ATOM 855 C CA . GLN A 1 106 ? 7.858 -6.733 4.767 1.00 79.62 106 GLN A CA 1
ATOM 856 C C . GLN A 1 106 ? 8.298 -6.707 6.232 1.00 79.62 106 GLN A C 1
ATOM 858 O O . GLN A 1 106 ? 7.513 -7.110 7.092 1.00 79.62 106 GLN A O 1
ATOM 863 N N . ASP A 1 107 ? 9.520 -6.260 6.518 1.00 84.44 107 ASP A N 1
ATOM 864 C CA . ASP A 1 107 ? 10.032 -6.138 7.885 1.00 84.44 107 ASP A CA 1
ATOM 865 C C . ASP A 1 107 ? 9.277 -5.054 8.663 1.00 84.44 107 ASP A C 1
ATOM 867 O O . ASP A 1 107 ? 8.824 -5.296 9.783 1.00 84.44 107 ASP A O 1
ATOM 871 N N . ASP A 1 108 ? 9.043 -3.899 8.042 1.00 76.31 108 ASP A N 1
ATOM 872 C CA . ASP A 1 108 ? 8.297 -2.800 8.660 1.00 76.31 108 ASP A CA 1
ATOM 873 C C . ASP A 1 108 ? 6.838 -3.192 8.915 1.00 76.31 108 ASP A C 1
ATOM 875 O O . ASP A 1 108 ? 6.346 -3.059 10.036 1.00 76.31 108 ASP A O 1
ATOM 879 N N . TYR A 1 109 ? 6.189 -3.859 7.955 1.00 76.38 109 TYR A N 1
ATOM 880 C CA . TYR A 1 109 ? 4.856 -4.425 8.167 1.00 76.38 109 TYR A CA 1
ATOM 881 C C . TYR A 1 109 ? 4.810 -5.421 9.340 1.00 76.38 109 TYR A C 1
ATOM 883 O O . TYR A 1 109 ? 3.844 -5.449 10.106 1.00 76.38 109 TYR A O 1
ATOM 891 N N . GLN A 1 110 ? 5.841 -6.256 9.511 1.00 80.69 110 GLN A N 1
ATOM 892 C CA . GLN A 1 110 ? 5.909 -7.187 10.640 1.00 80.69 110 GLN A CA 1
ATOM 893 C C . GLN A 1 110 ? 6.123 -6.476 11.980 1.00 80.69 110 GLN A C 1
A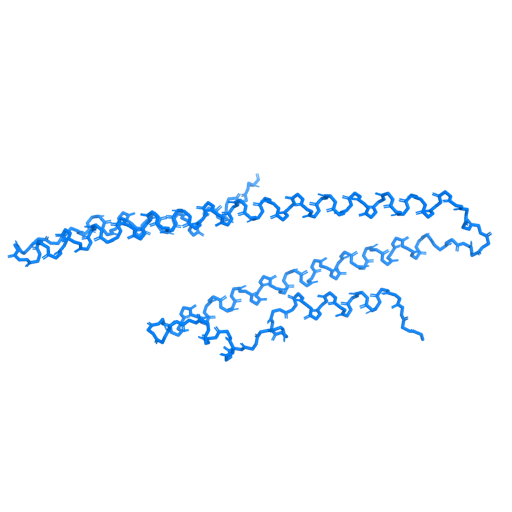TOM 895 O O . GLN A 1 110 ? 5.550 -6.910 12.988 1.00 80.69 110 GLN A O 1
ATOM 900 N N . LYS A 1 111 ? 6.916 -5.399 12.014 1.00 82.38 111 LYS A N 1
ATOM 901 C CA . LYS A 1 111 ? 7.093 -4.567 13.213 1.00 82.38 111 LYS A CA 1
ATOM 902 C C . LYS A 1 111 ? 5.783 -3.914 13.621 1.00 82.38 111 LYS A C 1
ATOM 904 O O . LYS A 1 111 ? 5.396 -4.056 14.782 1.00 82.38 111 LYS A O 1
ATOM 909 N N . ASP A 1 112 ? 5.066 -3.318 12.677 1.00 73.25 112 ASP A N 1
ATOM 910 C CA . ASP A 1 112 ? 3.773 -2.681 12.929 1.00 73.25 112 ASP A CA 1
ATOM 911 C C . ASP A 1 112 ? 2.751 -3.689 13.443 1.00 73.25 112 ASP A C 1
ATOM 913 O O . ASP A 1 112 ? 2.073 -3.453 14.443 1.00 73.25 112 ASP A O 1
ATOM 917 N N . LEU A 1 113 ? 2.686 -4.871 12.821 1.00 80.12 113 LEU A N 1
ATOM 918 C CA . LEU A 1 113 ? 1.794 -5.943 13.254 1.00 80.12 113 LEU A CA 1
ATOM 919 C C . LEU A 1 113 ? 2.105 -6.396 14.690 1.00 80.12 113 LEU A C 1
ATOM 921 O O . LEU A 1 113 ? 1.194 -6.666 15.476 1.00 80.12 113 LEU A O 1
ATOM 925 N N . LYS A 1 114 ? 3.390 -6.471 15.054 1.00 82.38 114 LYS A N 1
ATOM 926 C CA . LYS A 1 114 ? 3.828 -6.813 16.412 1.00 82.38 114 LYS A CA 1
ATOM 927 C C . LYS A 1 114 ? 3.502 -5.699 17.411 1.00 82.38 114 LYS A C 1
ATOM 929 O O . LYS A 1 114 ? 3.043 -6.005 18.515 1.00 82.38 114 LYS A O 1
ATOM 934 N N . GLY A 1 115 ? 3.707 -4.437 17.036 1.00 78.38 115 GLY A N 1
ATOM 935 C CA . GLY A 1 115 ? 3.330 -3.267 17.832 1.00 78.38 115 GLY A CA 1
ATOM 936 C C . GLY A 1 115 ? 1.828 -3.238 18.101 1.00 78.38 115 GLY A C 1
ATOM 937 O O . GLY A 1 115 ? 1.403 -3.168 19.253 1.00 78.38 115 GLY A O 1
ATOM 938 N N . PHE A 1 116 ? 1.026 -3.438 17.055 1.00 78.56 116 PHE A N 1
ATOM 939 C CA . PHE A 1 116 ? -0.427 -3.510 17.152 1.00 78.56 116 PHE A CA 1
ATOM 940 C C . PHE A 1 116 ? -0.891 -4.660 18.049 1.00 78.56 116 PHE A C 1
ATOM 942 O O . PHE A 1 116 ? -1.731 -4.460 18.921 1.00 78.56 116 PHE A O 1
ATOM 949 N N . LYS A 1 117 ? -0.312 -5.857 17.893 1.00 80.62 117 LYS A N 1
ATOM 950 C CA . LYS A 1 117 ? -0.642 -7.001 18.753 1.00 80.62 117 LYS A CA 1
ATOM 951 C C . LYS A 1 117 ? -0.347 -6.714 20.226 1.00 80.62 117 LYS A C 1
ATOM 953 O O . LYS A 1 117 ? -1.168 -7.019 21.078 1.00 80.62 117 LYS A O 1
ATOM 958 N N . THR A 1 118 ? 0.788 -6.079 20.508 1.00 81.25 118 THR A N 1
ATOM 959 C CA . THR A 1 118 ? 1.174 -5.705 21.878 1.00 81.25 118 THR A CA 1
ATOM 960 C C . THR A 1 118 ? 0.180 -4.710 22.483 1.00 81.25 118 THR A C 1
ATOM 962 O O . THR A 1 118 ? -0.160 -4.816 23.656 1.00 81.25 118 THR A O 1
ATOM 965 N N . LEU A 1 119 ? -0.315 -3.765 21.682 1.00 80.00 119 LEU A N 1
ATOM 966 C CA . LEU A 1 119 ? -1.357 -2.823 22.089 1.00 80.00 119 LEU A CA 1
ATOM 967 C C . LEU A 1 119 ? -2.692 -3.506 22.374 1.00 80.00 119 LEU A C 1
ATOM 969 O O . LEU A 1 119 ? -3.330 -3.160 23.361 1.00 80.00 119 LEU A O 1
ATOM 973 N N . VAL A 1 120 ? -3.100 -4.470 21.545 1.00 78.94 120 VAL A N 1
ATOM 974 C CA . VAL A 1 120 ? -4.317 -5.264 21.779 1.00 78.94 120 VAL A CA 1
ATOM 975 C C . VAL A 1 120 ? -4.207 -6.046 23.086 1.00 78.94 120 VAL A C 1
ATOM 977 O O . VAL A 1 120 ? -5.113 -5.949 23.906 1.00 78.94 120 VAL A O 1
ATOM 980 N N . ASP A 1 121 ? -3.083 -6.730 23.317 1.00 82.00 121 ASP A N 1
ATOM 981 C CA . ASP A 1 121 ? -2.855 -7.492 24.551 1.00 82.00 121 ASP A CA 1
ATOM 982 C C . ASP A 1 121 ? -2.926 -6.565 25.790 1.00 82.00 121 ASP A C 1
ATOM 984 O O . ASP A 1 121 ? -3.600 -6.875 26.770 1.00 82.00 121 ASP A O 1
ATOM 988 N N . GLN A 1 122 ? -2.322 -5.370 25.723 1.00 77.06 122 GLN A N 1
ATOM 989 C CA . GLN A 1 122 ? -2.409 -4.369 26.799 1.00 77.06 122 GLN A CA 1
ATOM 990 C C . GLN A 1 122 ? -3.826 -3.808 26.989 1.00 77.06 122 GLN A C 1
ATOM 992 O O . GLN A 1 122 ? -4.214 -3.463 28.106 1.00 77.06 122 GLN A O 1
ATOM 997 N N . PHE A 1 123 ? -4.602 -3.690 25.911 1.00 77.94 123 PHE A N 1
ATOM 998 C CA . PHE A 1 123 ? -5.985 -3.228 25.976 1.00 77.94 123 PHE A CA 1
ATOM 999 C C . PHE A 1 123 ? -6.885 -4.267 26.649 1.00 77.94 123 PHE A C 1
ATOM 1001 O O . PHE A 1 123 ? -7.725 -3.900 27.470 1.00 77.94 123 PHE A O 1
ATOM 1008 N N . ASP A 1 124 ? -6.677 -5.550 26.351 1.00 75.88 124 ASP A N 1
ATOM 1009 C CA . ASP A 1 124 ? -7.379 -6.660 26.999 1.00 75.88 124 ASP A CA 1
ATOM 1010 C C . ASP A 1 124 ? -7.054 -6.724 28.501 1.00 75.88 124 ASP A C 1
ATOM 1012 O O . ASP A 1 124 ? -7.969 -6.870 29.314 1.00 75.88 124 ASP A O 1
ATOM 1016 N N . ASP A 1 125 ? -5.794 -6.503 28.890 1.00 79.62 125 ASP A N 1
ATOM 1017 C CA . ASP A 1 125 ? -5.386 -6.415 30.300 1.00 79.62 125 ASP A CA 1
ATOM 1018 C C . ASP A 1 125 ? -6.074 -5.244 31.027 1.00 79.62 125 ASP A C 1
ATOM 1020 O O . ASP A 1 125 ? -6.601 -5.403 32.131 1.00 79.62 125 ASP A O 1
ATOM 1024 N N . VAL A 1 126 ? -6.128 -4.059 30.407 1.00 76.00 126 VAL A N 1
ATOM 1025 C CA . VAL A 1 126 ? -6.819 -2.887 30.976 1.00 76.00 126 VAL A CA 1
ATOM 1026 C C . VAL A 1 126 ? -8.333 -3.107 31.048 1.00 76.00 126 VAL A C 1
ATOM 1028 O O . VAL A 1 126 ? -8.972 -2.665 32.005 1.00 76.00 126 VAL A O 1
ATOM 1031 N N . LEU A 1 127 ? -8.929 -3.802 30.077 1.00 73.06 127 LEU A N 1
ATOM 1032 C CA . LEU A 1 127 ? -10.344 -4.175 30.110 1.00 73.06 127 LEU A CA 1
ATOM 1033 C C . LEU A 1 127 ? -10.648 -5.181 31.223 1.00 73.06 127 LEU A C 1
ATOM 1035 O O . LEU A 1 127 ? -11.667 -5.015 31.890 1.00 73.06 127 LEU A O 1
ATOM 1039 N N . LEU A 1 128 ? -9.779 -6.166 31.460 1.00 73.12 128 LEU A N 1
ATOM 1040 C CA . LEU A 1 128 ? -9.890 -7.105 32.583 1.00 73.12 128 LEU A CA 1
ATOM 1041 C C . LEU A 1 128 ? -9.828 -6.372 33.927 1.00 73.12 128 LEU A C 1
ATOM 1043 O O . LEU A 1 128 ? -10.731 -6.524 34.746 1.00 73.12 128 LEU A O 1
ATOM 1047 N N . ILE A 1 129 ? -8.838 -5.490 34.109 1.00 72.00 129 ILE A N 1
ATOM 1048 C CA . ILE A 1 129 ? -8.710 -4.652 35.313 1.00 72.00 129 ILE A CA 1
ATOM 1049 C C . ILE A 1 129 ? -9.969 -3.801 35.522 1.00 72.00 129 ILE A C 1
ATOM 1051 O O . ILE A 1 129 ? -10.474 -3.680 36.635 1.00 72.00 129 ILE A O 1
ATOM 1055 N N . ASN A 1 130 ? -10.509 -3.218 34.452 1.00 66.69 130 ASN A N 1
ATOM 1056 C CA . ASN A 1 130 ? -11.722 -2.414 34.539 1.00 66.69 130 ASN A CA 1
ATOM 1057 C C . ASN A 1 130 ? -12.980 -3.249 34.793 1.00 66.69 130 ASN A C 1
ATOM 1059 O O . ASN A 1 130 ? -13.878 -2.764 35.470 1.00 66.69 130 ASN A O 1
ATOM 1063 N N . GLN A 1 131 ? -13.071 -4.484 34.296 1.00 62.81 131 GLN A N 1
ATOM 1064 C CA . GLN A 1 131 ? -14.174 -5.389 34.632 1.00 62.81 131 GLN A CA 1
ATOM 1065 C C . GLN A 1 131 ? -14.154 -5.778 36.111 1.00 62.81 131 GLN A C 1
ATOM 1067 O O . GLN A 1 131 ? -15.209 -5.767 36.747 1.00 62.81 131 GLN A O 1
ATOM 1072 N N . ASP A 1 132 ? -12.972 -6.049 36.664 1.00 61.66 132 ASP A N 1
ATOM 1073 C CA . ASP A 1 132 ? -12.806 -6.336 38.088 1.00 61.66 132 ASP A CA 1
ATOM 1074 C C . ASP A 1 132 ? -13.147 -5.105 38.940 1.00 61.66 132 ASP A C 1
ATOM 1076 O O . ASP A 1 132 ? -13.902 -5.216 39.906 1.00 61.66 132 ASP A O 1
ATOM 1080 N N . ASN A 1 133 ? -12.710 -3.909 38.531 1.00 59.03 133 ASN A N 1
ATOM 1081 C CA . ASN A 1 133 ? -12.958 -2.684 39.289 1.00 59.03 133 ASN A CA 1
ATOM 1082 C C . ASN A 1 133 ? -14.346 -2.050 39.077 1.00 59.03 133 ASN A C 1
ATOM 1084 O O . ASN A 1 133 ? -14.749 -1.208 39.877 1.00 59.03 133 ASN A O 1
ATOM 1088 N N . ILE A 1 134 ? -15.106 -2.414 38.035 1.00 55.22 134 ILE A N 1
ATOM 1089 C CA . ILE A 1 134 ? -16.524 -2.020 37.903 1.00 55.22 134 ILE A CA 1
ATOM 1090 C C . ILE A 1 134 ? -17.347 -2.591 39.066 1.00 55.22 134 ILE A C 1
ATOM 1092 O O . ILE A 1 134 ? -18.326 -1.969 39.476 1.00 55.22 134 ILE A O 1
ATOM 1096 N N . ASN A 1 135 ? -16.922 -3.720 39.644 1.00 55.06 135 ASN A N 1
ATOM 1097 C CA . ASN A 1 135 ? -17.519 -4.253 40.869 1.00 55.06 135 ASN A CA 1
ATOM 1098 C C . ASN A 1 135 ? -17.177 -3.415 42.122 1.00 55.06 135 ASN A C 1
ATOM 1100 O O . ASN A 1 135 ? -17.918 -3.493 43.098 1.00 55.06 135 ASN A O 1
ATOM 1104 N N . ASP A 1 136 ? -16.125 -2.585 42.060 1.00 56.97 136 ASP A N 1
ATOM 1105 C CA . ASP A 1 136 ? -15.587 -1.751 43.151 1.00 56.97 136 ASP A CA 1
ATOM 1106 C C . ASP A 1 136 ? -15.691 -0.221 42.875 1.00 56.97 136 ASP A C 1
ATOM 1108 O O . ASP A 1 136 ? -15.113 0.587 43.599 1.00 56.97 136 ASP A O 1
ATOM 1112 N N . GLU A 1 137 ? -16.434 0.201 41.840 1.00 54.91 137 GLU A N 1
ATOM 1113 C CA . GLU A 1 137 ? -16.658 1.608 41.426 1.00 54.91 137 GLU A CA 1
ATOM 1114 C C . GLU A 1 137 ? -15.400 2.443 41.045 1.00 54.91 137 GLU A C 1
ATOM 1116 O O . GLU A 1 137 ? -15.463 3.675 41.031 1.00 54.91 137 GLU A O 1
ATOM 1121 N N . MET A 1 138 ? -14.265 1.839 40.656 1.00 57.56 138 MET A N 1
ATOM 1122 C CA . MET A 1 138 ? -13.066 2.587 40.201 1.00 57.56 138 MET A CA 1
ATOM 1123 C C . MET A 1 138 ? -12.572 2.200 38.795 1.00 57.56 138 MET A C 1
ATOM 1125 O O . MET A 1 138 ? -11.852 1.229 38.613 1.00 57.56 138 MET A O 1
ATOM 1129 N N . LEU A 1 139 ? -12.853 3.012 37.773 1.00 62.78 139 LEU A N 1
ATOM 1130 C CA . LEU A 1 139 ? -12.293 2.798 36.428 1.00 62.78 139 LEU A CA 1
ATOM 1131 C C . LEU A 1 139 ? -10.848 3.319 36.310 1.00 62.78 139 LEU A C 1
ATOM 1133 O O . LEU A 1 139 ? -10.558 4.460 36.669 1.00 62.78 139 LEU A O 1
ATOM 1137 N N . ASN A 1 140 ? -9.957 2.518 35.724 1.00 72.00 140 ASN A N 1
ATOM 1138 C CA . ASN A 1 140 ? -8.587 2.890 35.368 1.00 72.00 140 ASN A CA 1
ATOM 1139 C C . ASN A 1 140 ? -8.559 3.650 34.026 1.00 72.00 140 ASN A C 1
ATOM 1141 O O . ASN A 1 140 ? -8.253 3.093 32.969 1.00 72.00 140 ASN A O 1
ATOM 1145 N N . LEU A 1 141 ? -8.931 4.930 34.074 1.00 73.00 141 LEU A N 1
ATOM 1146 C CA . LEU A 1 141 ? -8.973 5.831 32.914 1.00 73.00 141 LEU A CA 1
ATOM 1147 C C . LEU A 1 141 ? -7.579 6.286 32.446 1.00 73.00 141 LEU A C 1
ATOM 1149 O O . LEU A 1 141 ? -7.407 6.613 31.267 1.00 73.00 141 LEU A O 1
ATOM 1153 N N . ASP A 1 142 ? -6.590 6.268 33.340 1.00 74.94 142 ASP A N 1
ATOM 1154 C CA . ASP A 1 142 ? -5.210 6.654 33.033 1.00 74.94 142 ASP A CA 1
ATOM 1155 C C . ASP A 1 142 ? -4.558 5.635 32.088 1.00 74.94 142 ASP A C 1
ATOM 1157 O O . ASP A 1 142 ? -3.999 6.021 31.063 1.00 74.94 142 ASP A O 1
ATOM 1161 N N . GLY A 1 143 ? -4.742 4.331 32.341 1.00 74.00 143 GLY A N 1
ATOM 1162 C CA . GLY A 1 143 ? -4.252 3.274 31.447 1.00 74.00 143 GLY A CA 1
ATOM 1163 C C . GLY A 1 143 ? -4.885 3.315 30.050 1.00 74.00 143 GLY A C 1
ATOM 1164 O O . GLY A 1 143 ? -4.204 3.099 29.049 1.00 74.00 143 GLY A O 1
ATOM 1165 N N . ILE A 1 144 ? -6.174 3.664 29.954 1.00 74.25 144 ILE A N 1
ATOM 1166 C CA . ILE A 1 144 ? -6.854 3.855 28.659 1.00 74.25 144 ILE A CA 1
ATOM 1167 C C . ILE A 1 144 ? -6.266 5.060 27.912 1.00 74.25 144 ILE A C 1
ATOM 1169 O O . ILE A 1 144 ? -6.037 4.987 26.705 1.00 74.25 144 ILE A O 1
ATOM 1173 N N . SER A 1 145 ? -6.010 6.165 28.616 1.00 76.00 145 SER A N 1
ATOM 1174 C CA . SER A 1 145 ? -5.441 7.379 28.018 1.00 76.00 145 SER A CA 1
ATOM 1175 C C . SER A 1 145 ? -4.021 7.145 27.495 1.00 76.00 145 SER A C 1
ATOM 1177 O O . SER A 1 145 ? -3.704 7.571 26.386 1.00 76.00 145 SER A O 1
ATOM 1179 N N . GLU A 1 146 ? -3.202 6.392 28.232 1.00 78.50 146 GLU A N 1
ATOM 1180 C CA . GLU A 1 146 ? -1.832 6.040 27.843 1.00 78.50 146 GLU A CA 1
ATOM 1181 C C . GLU A 1 146 ? -1.797 5.117 26.607 1.00 78.50 146 GLU A C 1
ATOM 1183 O O . GLU A 1 146 ? -0.960 5.279 25.715 1.00 78.50 146 GLU A O 1
ATOM 1188 N N . LEU A 1 147 ? -2.747 4.179 26.498 1.00 75.06 147 LEU A N 1
ATOM 1189 C CA . LEU A 1 147 ? -2.894 3.324 25.314 1.00 75.06 147 LEU A CA 1
ATOM 1190 C C . LEU A 1 147 ? -3.344 4.116 24.083 1.00 75.06 147 LEU A C 1
ATOM 1192 O O . LEU A 1 147 ? -2.834 3.879 22.990 1.00 75.06 147 LEU A O 1
ATOM 1196 N N . LEU A 1 148 ? -4.247 5.088 24.248 1.00 75.44 148 LEU A N 1
ATOM 1197 C CA . LEU A 1 148 ? -4.657 5.986 23.163 1.00 75.44 148 LEU A CA 1
ATOM 1198 C C . LEU A 1 148 ? -3.503 6.876 22.677 1.00 75.44 148 LEU A C 1
ATOM 1200 O O . LEU A 1 148 ? -3.427 7.174 21.486 1.00 75.44 148 LEU A O 1
ATOM 1204 N N . GLU A 1 149 ? -2.599 7.287 23.566 1.00 79.62 149 GLU A N 1
ATOM 1205 C CA . GLU A 1 149 ? -1.393 8.037 23.199 1.00 79.62 149 GLU A CA 1
ATOM 1206 C C . GLU A 1 149 ? -0.387 7.182 22.422 1.00 79.62 149 GLU A C 1
ATOM 1208 O O . GLU A 1 149 ? 0.086 7.611 21.371 1.00 79.62 149 GLU A O 1
ATOM 1213 N N . LYS A 1 150 ? -0.128 5.945 22.862 1.00 77.50 150 LYS A N 1
ATOM 1214 C CA . LYS A 1 150 ? 0.718 4.988 22.123 1.00 77.50 150 LYS A CA 1
ATOM 1215 C C . LYS A 1 150 ? 0.152 4.657 20.743 1.00 77.50 150 LYS A C 1
AT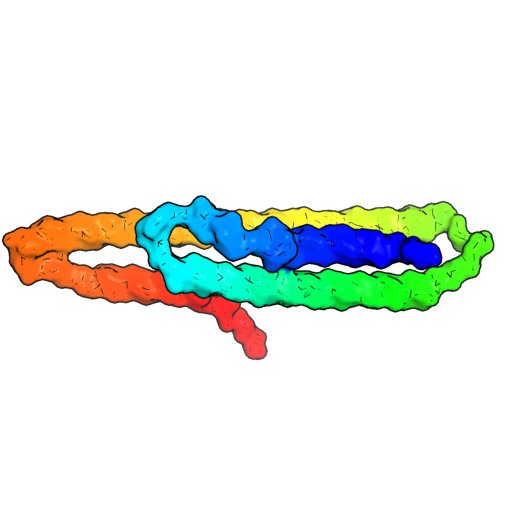OM 1217 O O . LYS A 1 150 ? 0.901 4.535 19.778 1.00 77.50 150 LYS A O 1
ATOM 1222 N N . LEU A 1 151 ? -1.171 4.554 20.636 1.00 75.12 151 LEU A N 1
ATOM 1223 C CA . LEU A 1 151 ? -1.856 4.310 19.369 1.00 75.12 151 LEU A CA 1
ATOM 1224 C C . LEU A 1 151 ? -1.703 5.505 18.412 1.00 75.12 151 LEU A C 1
ATOM 1226 O O . LEU A 1 151 ? -1.447 5.302 17.231 1.00 75.12 151 LEU A O 1
ATOM 1230 N N . LYS A 1 152 ? -1.750 6.741 18.928 1.00 74.94 152 LYS A N 1
ATOM 1231 C CA . LYS A 1 152 ? -1.441 7.954 18.147 1.00 74.94 152 LYS A CA 1
ATOM 1232 C C . LYS A 1 152 ? 0.028 8.065 17.745 1.00 74.94 152 LYS A C 1
ATOM 1234 O O . LYS A 1 152 ? 0.318 8.628 16.699 1.00 74.94 152 LYS A O 1
ATOM 1239 N N . GLN A 1 153 ? 0.959 7.583 18.565 1.00 76.56 153 GLN A N 1
ATOM 1240 C CA . GLN A 1 153 ? 2.385 7.581 18.218 1.00 76.56 153 GLN A CA 1
ATOM 1241 C C . GLN A 1 153 ? 2.665 6.624 17.055 1.00 76.56 153 GLN A C 1
ATOM 1243 O O . GLN A 1 153 ? 3.296 7.029 16.087 1.00 76.56 153 GLN A O 1
ATOM 1248 N N . LEU A 1 154 ? 2.066 5.430 17.068 1.00 67.12 154 LEU A N 1
ATOM 1249 C CA . LEU A 1 154 ? 2.093 4.522 15.914 1.00 67.12 154 LEU A CA 1
ATOM 1250 C C . LEU A 1 154 ? 1.420 5.104 14.659 1.00 67.12 154 LEU A C 1
ATOM 1252 O O . LEU A 1 154 ? 1.750 4.694 13.555 1.00 67.12 154 LEU A O 1
ATOM 1256 N N . GLU A 1 155 ? 0.484 6.050 14.800 1.00 63.84 155 GLU A N 1
ATOM 1257 C CA . GLU A 1 155 ? -0.081 6.790 13.660 1.00 63.84 155 GLU A CA 1
ATOM 1258 C C . GLU A 1 155 ? 0.836 7.914 13.137 1.00 63.84 155 GLU A C 1
ATOM 1260 O O . GLU A 1 155 ? 0.659 8.336 11.993 1.00 63.84 155 GLU A O 1
ATOM 1265 N N . ASN A 1 156 ? 1.782 8.409 13.946 1.00 60.81 156 ASN A N 1
ATOM 1266 C CA . ASN A 1 156 ? 2.605 9.590 13.654 1.00 60.81 156 ASN A CA 1
ATOM 1267 C C . ASN A 1 156 ? 4.077 9.282 13.325 1.00 60.81 156 ASN A C 1
ATOM 1269 O O . ASN A 1 156 ? 4.736 10.154 12.764 1.00 60.81 156 ASN A O 1
ATOM 1273 N N . ASP A 1 157 ? 4.585 8.078 13.606 1.00 56.06 157 ASP A N 1
ATOM 1274 C CA . ASP A 1 157 ? 5.946 7.661 13.211 1.00 56.06 157 ASP A CA 1
ATOM 1275 C C . ASP A 1 157 ? 6.137 7.592 11.671 1.00 56.06 157 ASP A C 1
ATOM 1277 O O . ASP A 1 157 ? 7.263 7.525 11.188 1.00 56.06 157 ASP A O 1
ATOM 1281 N N . ASP A 1 158 ? 5.057 7.729 10.888 1.00 47.56 158 ASP A N 1
ATOM 1282 C CA . ASP A 1 158 ? 5.061 7.955 9.428 1.00 47.56 158 ASP A CA 1
ATOM 1283 C C . ASP A 1 158 ? 5.417 9.417 9.022 1.00 47.56 158 ASP A C 1
ATOM 1285 O O . ASP A 1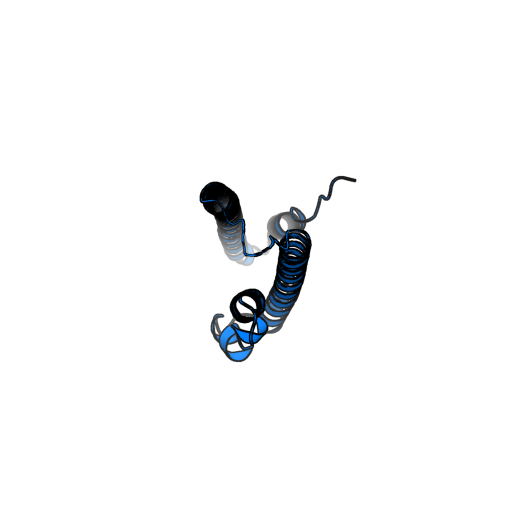 158 ? 5.378 9.755 7.834 1.00 47.56 158 ASP A O 1
ATOM 1289 N N . GLY A 1 159 ? 5.674 10.322 9.982 1.00 43.91 159 GLY A N 1
ATOM 1290 C CA . GLY A 1 159 ? 5.561 11.776 9.781 1.00 43.91 159 GLY A CA 1
ATOM 1291 C C . GLY A 1 159 ? 6.785 12.664 10.042 1.00 43.91 159 GLY A C 1
ATOM 1292 O O . GLY A 1 159 ? 6.670 13.868 9.810 1.00 43.91 159 GLY A O 1
ATOM 1293 N N . GLU A 1 160 ? 7.935 12.155 10.489 1.00 40.38 160 GLU A N 1
ATOM 1294 C CA . GLU A 1 160 ? 9.153 12.984 10.585 1.00 40.38 160 GLU A CA 1
ATOM 1295 C C . GLU A 1 160 ? 9.918 12.992 9.250 1.00 40.38 160 GLU A C 1
ATOM 1297 O O . GLU A 1 160 ? 10.929 12.315 9.061 1.00 40.38 160 GLU A O 1
ATOM 1302 N N . GLU A 1 161 ? 9.432 13.804 8.304 1.00 39.22 161 GLU A N 1
ATOM 1303 C CA . GLU A 1 161 ? 10.312 14.404 7.299 1.00 39.22 161 GLU A CA 1
ATOM 1304 C C . GLU A 1 161 ? 11.252 15.379 8.024 1.00 39.22 161 GLU A C 1
ATOM 1306 O O . GLU A 1 161 ? 10.829 16.369 8.619 1.00 39.22 161 GLU A O 1
ATOM 1311 N N . VAL A 1 162 ? 12.541 15.044 8.003 1.00 38.84 162 VAL A N 1
ATOM 1312 C CA . VAL A 1 162 ? 13.648 15.914 8.401 1.00 38.84 162 VAL A CA 1
ATOM 1313 C C . VAL A 1 162 ? 13.654 17.139 7.478 1.00 38.84 162 VAL A C 1
ATOM 1315 O O . VAL A 1 162 ? 13.860 16.982 6.273 1.00 38.84 162 VAL A O 1
ATOM 1318 N N . ASP A 1 163 ? 13.421 18.324 8.053 1.00 34.84 163 ASP A N 1
ATOM 1319 C CA . ASP A 1 163 ? 13.654 19.643 7.429 1.00 34.84 163 ASP A CA 1
ATOM 1320 C C . ASP A 1 163 ? 15.116 19.828 6.965 1.00 34.84 163 ASP A C 1
ATOM 1322 O O . ASP A 1 163 ? 16.049 19.424 7.706 1.00 34.84 163 ASP A O 1
#

Foldseek 3Di:
DQDPLNVVLVVVLCVLQCCNVDPLVNQVVVDDPPDDPVVSVVVVVVSNVVSVVVNVVVVVVSVVVVVVVVVPPPPPPDPDPVVVVVVVVVVVVVVVVVVVVVVVVVVVVVVLVVLVVVLVVLVVVLVVVQVVCVVVPDRPVVSVVVSVVSVVVSVPVVPDPDD

Organism: NCBI:txid1378264

Secondary structure (DSSP, 8-state):
---HHHHHHHHHHHHH-HHHHS-HHHHHTTS-TTS-HHHHHHHHHHHHHHHHHHHHHHHHHHHHHHHHHHHT---TT---HHHHHHHHHHHHHHHHHHHHHHHHHHHHHHHHHHHHHHHHHHHHHHHHHHHHHHTTT---HHHHHHHHHHHHHHHHTT-----